Protein AF-A0A2R6QDF1-F1 (afdb_monomer_lite)

Organism: Actinidia chinensis var. chinensis (NCBI:txid1590841)

InterPro domains:
  IPR001890 RNA-binding, CRM domain [PF01985] (1-76)
  IPR001890 RNA-binding, CRM domain [PS51295] (1-87)
  IPR035920 YhbY-like superfamily [G3DSA:3.30.110.60] (1-89)
  IPR035920 YhbY-like superfamily [SSF75471] (1-81)
  IPR044599 CRS2-associated factor, plant [PTHR46247] (1-81)

Structure (mmCIF, N/CA/C/O backbone):
data_AF-A0A2R6QDF1-F1
#
_entry.id   AF-A0A2R6QDF1-F1
#
loop_
_atom_site.group_PDB
_atom_site.id
_atom_site.type_symbol
_atom_site.label_atom_id
_atom_site.label_alt_id
_atom_site.label_comp_id
_atom_site.label_asym_id
_atom_site.label_entity_id
_atom_site.label_seq_id
_atom_site.pdbx_PDB_ins_code
_atom_site.Cartn_x
_atom_site.Cartn_y
_atom_site.Cartn_z
_atom_site.occupancy
_atom_site.B_iso_or_equiv
_atom_site.auth_seq_id
_atom_site.auth_comp_id
_atom_site.auth_asym_id
_atom_site.auth_atom_id
_atom_site.pdbx_PDB_model_num
ATOM 1 N N . MET A 1 1 ? 3.526 7.106 11.150 1.00 91.31 1 MET A N 1
ATOM 2 C CA . MET A 1 1 ? 2.957 6.029 10.302 1.00 91.31 1 MET A CA 1
ATOM 3 C C . MET A 1 1 ? 4.010 5.233 9.540 1.00 91.31 1 MET A C 1
ATOM 5 O O . MET A 1 1 ? 3.915 4.017 9.555 1.00 91.31 1 MET A O 1
ATOM 9 N N . ARG A 1 2 ? 5.050 5.863 8.970 1.00 92.69 2 ARG A N 1
ATOM 10 C CA . ARG A 1 2 ? 6.154 5.169 8.272 1.00 92.69 2 ARG A CA 1
ATOM 11 C C . ARG A 1 2 ? 6.749 3.972 9.039 1.00 92.69 2 ARG A C 1
ATOM 13 O O . ARG A 1 2 ? 6.672 2.860 8.539 1.00 92.69 2 ARG A O 1
ATOM 20 N N . ASN A 1 3 ? 7.269 4.177 10.256 1.00 94.81 3 ASN A N 1
ATOM 21 C CA . ASN A 1 3 ? 7.884 3.092 11.046 1.00 94.81 3 ASN A CA 1
ATOM 22 C C . ASN A 1 3 ? 6.875 2.013 11.462 1.00 94.81 3 ASN A C 1
ATOM 24 O O . ASN A 1 3 ? 7.196 0.833 11.428 1.00 94.81 3 ASN A O 1
ATOM 28 N N . ARG A 1 4 ? 5.636 2.407 11.791 1.00 95.12 4 ARG A N 1
ATOM 29 C CA . ARG A 1 4 ? 4.551 1.456 12.087 1.00 95.12 4 ARG A CA 1
ATOM 30 C C . ARG A 1 4 ? 4.268 0.536 10.900 1.00 95.12 4 ARG A C 1
ATOM 32 O O . ARG A 1 4 ? 4.158 -0.662 11.097 1.00 95.12 4 ARG A O 1
ATOM 39 N N . GLY A 1 5 ? 4.189 1.089 9.690 1.00 95.06 5 GLY A N 1
ATOM 40 C CA . GLY A 1 5 ? 3.992 0.292 8.479 1.00 95.06 5 GLY A CA 1
ATOM 41 C C . GLY A 1 5 ? 5.206 -0.567 8.126 1.00 95.06 5 GLY A C 1
ATOM 42 O O . GLY A 1 5 ? 5.045 -1.713 7.734 1.00 95.06 5 GLY A O 1
ATOM 43 N N . LEU A 1 6 ? 6.429 -0.055 8.290 1.00 93.94 6 LEU A N 1
ATOM 44 C CA . LEU A 1 6 ? 7.644 -0.846 8.046 1.00 93.94 6 LEU A CA 1
ATOM 45 C C . LEU A 1 6 ? 7.729 -2.087 8.943 1.00 93.94 6 LEU A C 1
ATOM 47 O O . LEU A 1 6 ? 8.143 -3.144 8.476 1.00 93.94 6 LEU A O 1
ATOM 51 N N . ASN A 1 7 ? 7.297 -1.959 10.198 1.00 94.00 7 ASN A N 1
ATOM 52 C CA . ASN A 1 7 ? 7.322 -3.039 11.181 1.00 94.00 7 ASN A CA 1
ATOM 53 C C . ASN A 1 7 ? 6.046 -3.901 11.181 1.00 94.00 7 ASN A C 1
ATOM 55 O O . ASN A 1 7 ? 5.979 -4.873 11.928 1.00 94.00 7 ASN A O 1
ATOM 59 N N . SER A 1 8 ? 5.028 -3.573 10.375 1.00 94.00 8 SER A N 1
ATOM 60 C CA . SER A 1 8 ? 3.820 -4.398 10.273 1.00 94.00 8 SER A CA 1
ATOM 61 C C . SER A 1 8 ? 4.061 -5.609 9.368 1.00 94.00 8 SER A C 1
ATOM 63 O O . SER A 1 8 ? 4.899 -5.546 8.461 1.00 94.00 8 SER A O 1
ATOM 65 N N . PRO A 1 9 ? 3.306 -6.709 9.517 1.00 95.50 9 PRO A N 1
ATOM 66 C CA . PRO A 1 9 ? 3.244 -7.746 8.493 1.00 95.50 9 PRO A CA 1
ATOM 67 C C . PRO A 1 9 ? 2.858 -7.155 7.130 1.00 95.50 9 PRO A C 1
ATOM 69 O O . PRO A 1 9 ? 2.163 -6.136 7.052 1.00 95.50 9 PRO A O 1
ATOM 72 N N . ALA A 1 10 ? 3.337 -7.770 6.049 1.00 95.00 10 ALA A N 1
ATOM 73 C CA . ALA A 1 10 ? 2.885 -7.401 4.715 1.00 95.00 10 ALA A CA 1
ATOM 74 C C . ALA A 1 10 ? 1.446 -7.897 4.528 1.00 95.00 10 ALA A C 1
ATOM 76 O O . ALA A 1 10 ? 1.169 -9.073 4.752 1.00 95.00 10 ALA A O 1
ATOM 77 N N . LEU A 1 11 ? 0.552 -7.011 4.086 1.00 94.88 11 LEU A N 1
ATOM 78 C CA . LEU A 1 11 ? -0.833 -7.343 3.751 1.00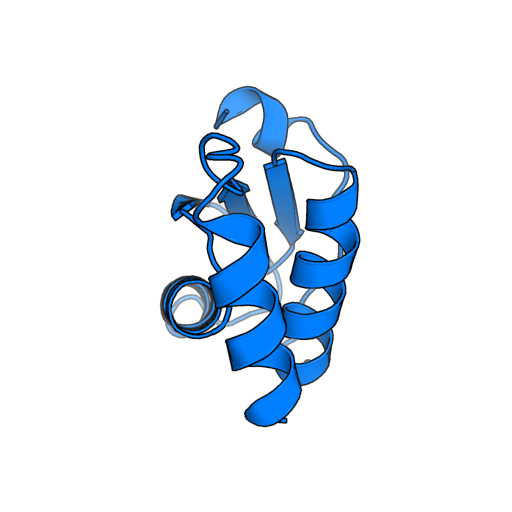 94.88 11 LEU A CA 1
ATOM 79 C C . LEU A 1 11 ? -0.884 -8.374 2.618 1.00 94.88 11 LEU A C 1
ATOM 81 O O . LEU A 1 11 ? -1.664 -9.321 2.648 1.00 94.88 11 LEU A O 1
ATOM 85 N N . MET A 1 12 ? -0.053 -8.168 1.596 1.00 91.88 12 MET A N 1
ATOM 86 C CA . MET A 1 12 ? 0.102 -9.103 0.491 1.00 91.88 12 MET A CA 1
ATOM 87 C C . MET A 1 12 ? 1.429 -8.895 -0.233 1.00 91.88 12 MET A C 1
ATOM 89 O O . MET A 1 12 ? 2.064 -7.841 -0.121 1.00 91.88 12 MET A O 1
ATOM 93 N N . LYS A 1 13 ? 1.796 -9.903 -1.027 1.00 90.31 13 LYS A N 1
ATOM 94 C CA . LYS A 1 13 ? 2.917 -9.854 -1.957 1.00 90.31 13 LYS A CA 1
ATOM 95 C C . LYS A 1 13 ? 2.411 -9.652 -3.382 1.00 90.31 13 LYS A C 1
ATOM 97 O O . LYS A 1 13 ? 1.629 -10.460 -3.879 1.00 90.31 13 LYS A O 1
ATOM 102 N N . LEU A 1 14 ? 2.872 -8.600 -4.044 1.00 87.62 14 LEU A N 1
ATOM 103 C CA . LEU A 1 14 ? 2.653 -8.364 -5.464 1.00 87.62 14 LEU A CA 1
ATOM 104 C C . LEU A 1 14 ? 3.732 -9.091 -6.274 1.00 87.62 14 LEU A C 1
ATOM 106 O O . LEU A 1 14 ? 4.928 -9.025 -5.975 1.00 87.62 14 LEU A O 1
ATOM 110 N N . THR A 1 15 ? 3.297 -9.817 -7.298 1.00 81.88 15 THR A N 1
ATOM 111 C CA . THR A 1 15 ? 4.164 -10.546 -8.231 1.00 81.88 15 THR A CA 1
ATOM 112 C C . THR A 1 15 ? 4.175 -9.851 -9.592 1.00 81.88 15 THR A C 1
ATOM 114 O O . THR A 1 15 ? 3.343 -8.990 -9.861 1.00 81.88 15 THR A O 1
ATOM 117 N N . ARG A 1 16 ? 5.124 -10.218 -10.464 1.00 71.81 16 ARG A N 1
ATOM 118 C CA . ARG A 1 16 ? 5.365 -9.577 -11.772 1.00 71.81 16 ARG A CA 1
ATOM 119 C C . ARG A 1 16 ? 4.123 -9.503 -12.683 1.00 71.81 16 ARG A C 1
ATOM 121 O O . ARG A 1 16 ? 4.003 -8.550 -13.439 1.00 71.81 16 ARG A O 1
ATOM 128 N N . ASN A 1 17 ? 3.200 -10.461 -12.549 1.00 66.88 17 ASN A N 1
ATOM 129 C CA . ASN A 1 17 ? 1.920 -10.530 -13.276 1.00 66.88 17 ASN A CA 1
ATOM 130 C C . ASN A 1 17 ? 0.710 -10.411 -12.326 1.00 66.88 17 ASN A C 1
ATOM 132 O O . ASN A 1 17 ? -0.404 -10.796 -12.672 1.00 66.88 17 ASN A O 1
ATOM 136 N N . GLY A 1 18 ? 0.946 -9.981 -11.084 1.00 60.00 18 GLY A N 1
ATOM 137 C CA . GLY A 1 18 ? -0.056 -9.956 -10.030 1.00 60.00 18 GLY A CA 1
ATOM 138 C C . GLY A 1 18 ? -1.206 -9.014 -10.369 1.00 60.00 18 GLY A C 1
ATOM 139 O O . GLY A 1 18 ? -1.003 -7.892 -10.827 1.00 60.00 18 GLY A O 1
ATOM 140 N N . VAL A 1 19 ? -2.425 -9.483 -10.120 1.00 61.31 19 VAL A N 1
ATOM 141 C CA . VAL A 1 19 ? -3.660 -8.771 -10.439 1.00 61.31 19 VAL A CA 1
ATOM 142 C C . VAL A 1 19 ? -3.790 -7.536 -9.539 1.00 61.31 19 VAL A C 1
ATOM 144 O O . VAL A 1 19 ? -4.167 -7.646 -8.373 1.00 61.31 19 VAL A O 1
ATOM 147 N N . TYR A 1 20 ? -3.509 -6.351 -10.089 1.00 65.56 20 TYR A N 1
ATOM 148 C CA . TYR A 1 20 ? -3.721 -5.056 -9.423 1.00 65.56 20 TYR A CA 1
ATOM 149 C C . TYR A 1 20 ? -5.130 -4.894 -8.853 1.00 65.56 20 TYR A C 1
ATOM 151 O O . TYR A 1 20 ? -5.295 -4.273 -7.807 1.00 65.56 20 TYR A O 1
ATOM 159 N N . VAL A 1 21 ? -6.130 -5.492 -9.508 1.00 64.81 21 VAL A N 1
ATOM 160 C CA . VAL A 1 21 ? -7.528 -5.476 -9.055 1.00 64.81 21 VAL A CA 1
ATOM 161 C C . VAL A 1 21 ? -7.656 -6.071 -7.646 1.00 64.81 21 VAL A C 1
ATOM 163 O O . VAL A 1 21 ? -8.270 -5.459 -6.780 1.00 64.81 21 VAL A O 1
ATOM 166 N N . ASN A 1 22 ? -6.957 -7.175 -7.361 1.00 78.25 22 ASN A N 1
ATOM 167 C CA . ASN A 1 22 ? -6.953 -7.794 -6.031 1.00 78.25 22 ASN A CA 1
ATOM 168 C C . ASN A 1 22 ? -6.196 -6.934 -4.997 1.00 78.25 22 ASN A C 1
ATOM 170 O O . ASN A 1 22 ? -6.472 -7.005 -3.805 1.00 78.25 22 ASN A O 1
ATOM 174 N N . ALA A 1 23 ? -5.243 -6.099 -5.428 1.00 85.75 23 ALA A N 1
ATOM 175 C CA . ALA A 1 23 ? -4.537 -5.191 -4.523 1.00 85.75 23 ALA A CA 1
ATOM 176 C C . ALA A 1 23 ? -5.433 -4.039 -4.046 1.00 85.75 23 ALA A C 1
ATOM 178 O O . ALA A 1 23 ? -5.400 -3.695 -2.868 1.00 85.75 23 ALA A O 1
ATOM 179 N N . VAL A 1 24 ? -6.244 -3.467 -4.941 1.00 88.94 24 VAL A N 1
ATOM 180 C CA . VAL A 1 24 ? -7.183 -2.382 -4.611 1.00 88.94 24 VAL A CA 1
ATOM 181 C C . VAL A 1 24 ? -8.197 -2.858 -3.575 1.00 88.94 24 VAL A C 1
ATOM 183 O O . VAL A 1 24 ? -8.314 -2.251 -2.512 1.00 88.94 24 VAL A O 1
ATOM 186 N N . GLU A 1 25 ? -8.867 -3.979 -3.853 1.00 88.81 25 GLU A N 1
ATOM 187 C CA . GLU A 1 25 ? -9.873 -4.554 -2.959 1.00 88.81 25 GLU A CA 1
ATOM 188 C C . GLU A 1 25 ? -9.276 -4.914 -1.594 1.00 88.81 25 GLU A C 1
ATOM 190 O O . GLU A 1 25 ? -9.801 -4.508 -0.558 1.00 88.81 25 GLU A O 1
ATOM 195 N N . ARG A 1 26 ? -8.125 -5.600 -1.564 1.00 92.00 26 ARG A N 1
ATOM 196 C CA . ARG A 1 26 ? -7.478 -5.985 -0.300 1.00 92.00 26 ARG A CA 1
ATOM 197 C C . ARG A 1 26 ? -7.066 -4.792 0.543 1.00 92.00 26 ARG A C 1
ATOM 199 O O . ARG A 1 26 ? -7.222 -4.838 1.759 1.00 92.00 26 ARG A O 1
ATOM 206 N N . VAL A 1 27 ? -6.527 -3.741 -0.072 1.00 93.12 27 VAL A N 1
ATOM 207 C CA . VAL A 1 27 ? -6.147 -2.530 0.666 1.00 93.12 27 VAL A CA 1
ATOM 208 C C . VAL A 1 27 ? -7.390 -1.811 1.188 1.00 93.12 27 VAL A C 1
ATOM 210 O O . VAL A 1 27 ? -7.390 -1.371 2.335 1.00 93.12 27 VAL A O 1
ATOM 213 N N . MET A 1 28 ? -8.457 -1.736 0.391 1.00 91.19 28 MET A N 1
ATOM 214 C CA . MET A 1 28 ? -9.738 -1.177 0.822 1.00 91.19 28 MET A CA 1
ATOM 215 C C . MET A 1 28 ? -10.319 -1.932 2.024 1.00 91.19 28 MET A C 1
ATOM 217 O O . MET A 1 28 ? -10.656 -1.304 3.027 1.00 91.19 28 MET A O 1
ATOM 221 N N . VAL A 1 29 ? -10.390 -3.265 1.954 1.00 91.75 29 VAL A N 1
ATOM 222 C CA . VAL A 1 29 ? -10.872 -4.111 3.058 1.00 91.75 29 VAL A CA 1
ATOM 223 C C . VAL A 1 29 ? -9.988 -3.940 4.291 1.00 91.75 29 VAL A C 1
ATOM 225 O O . VAL A 1 29 ? -10.499 -3.710 5.383 1.00 91.75 29 VAL A O 1
ATOM 228 N N . ALA A 1 30 ? -8.663 -3.969 4.126 1.00 94.81 30 ALA A N 1
ATOM 229 C CA . ALA A 1 30 ? -7.738 -3.768 5.236 1.00 94.81 30 ALA A CA 1
ATOM 230 C C . ALA A 1 30 ? -7.940 -2.405 5.909 1.00 94.81 30 ALA A C 1
ATOM 232 O O . ALA A 1 30 ? -7.922 -2.321 7.131 1.00 94.81 30 ALA A O 1
ATOM 233 N N . PHE A 1 31 ? -8.203 -1.343 5.145 1.00 93.19 31 PHE A N 1
ATOM 234 C CA . PHE A 1 31 ? -8.446 -0.012 5.698 1.00 93.19 31 PHE A CA 1
ATOM 235 C C . PHE A 1 31 ? -9.751 0.140 6.485 1.00 93.19 31 PHE A C 1
ATOM 237 O O . PHE A 1 31 ? -9.945 1.180 7.119 1.00 93.19 31 PHE A O 1
ATOM 244 N N . GLN A 1 32 ? -10.618 -0.872 6.538 1.00 89.75 3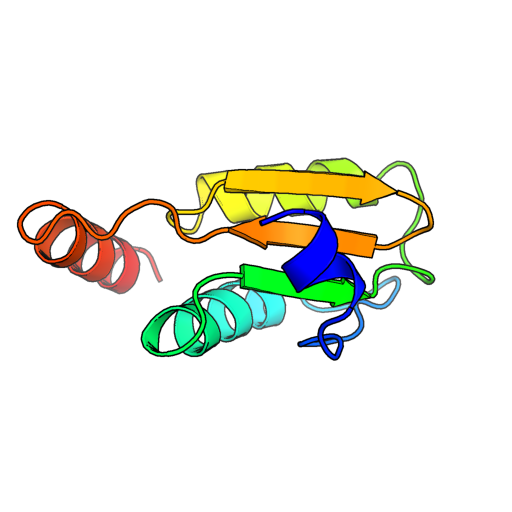2 GLN A N 1
ATOM 245 C CA . GLN A 1 32 ? -11.757 -0.866 7.460 1.00 89.75 32 GLN A CA 1
ATOM 246 C C . GLN A 1 32 ? -11.292 -0.960 8.923 1.00 89.75 32 GLN A C 1
ATOM 248 O O . GLN A 1 32 ? -11.845 -0.277 9.789 1.00 89.75 32 GLN A O 1
ATOM 253 N N . THR A 1 33 ? -10.229 -1.723 9.192 1.00 91.44 33 THR A N 1
ATOM 254 C CA . THR A 1 33 ? -9.697 -1.960 10.547 1.00 91.44 33 THR A CA 1
ATOM 255 C C . THR A 1 33 ? -8.299 -1.379 10.741 1.00 91.44 33 THR A C 1
ATOM 257 O O . THR A 1 33 ? -7.998 -0.813 11.791 1.00 91.44 33 THR A O 1
ATOM 260 N N . GLU A 1 34 ? -7.460 -1.442 9.714 1.00 94.56 34 GLU A N 1
ATOM 261 C CA . GLU A 1 34 ? -6.083 -0.973 9.745 1.00 94.56 34 GLU A CA 1
ATOM 262 C C . GLU A 1 34 ? -5.972 0.498 9.349 1.00 94.56 34 GLU A C 1
ATOM 264 O O . GLU A 1 34 ? -6.648 1.003 8.454 1.00 94.56 34 GLU A O 1
ATOM 269 N N . VAL A 1 35 ? -5.053 1.213 9.996 1.00 93.44 35 VAL A N 1
ATOM 270 C CA . VAL A 1 35 ? -4.732 2.601 9.620 1.00 93.44 35 VAL A CA 1
ATOM 271 C C . VAL A 1 35 ? -3.575 2.675 8.629 1.00 93.44 35 VAL A C 1
ATOM 273 O O . VAL A 1 35 ? -3.472 3.637 7.871 1.00 93.44 35 VAL A O 1
ATOM 276 N N . VAL A 1 36 ? -2.689 1.680 8.632 1.00 96.12 36 VAL A N 1
ATOM 277 C CA . VAL A 1 36 ? -1.491 1.612 7.793 1.00 96.12 36 VAL A CA 1
ATOM 278 C C . VAL A 1 36 ? -1.354 0.198 7.252 1.00 96.12 36 VAL A C 1
ATOM 280 O O . VAL A 1 36 ? -1.539 -0.759 7.994 1.00 96.12 36 VAL A O 1
ATOM 283 N N . VAL A 1 37 ? -1.011 0.067 5.977 1.00 96.50 37 VAL A N 1
ATOM 284 C CA . VAL A 1 37 ? -0.767 -1.231 5.344 1.00 96.50 37 VAL A CA 1
ATOM 285 C C . VAL A 1 37 ? 0.586 -1.234 4.652 1.00 96.50 37 VAL A C 1
ATOM 287 O O . VAL A 1 37 ? 1.057 -0.205 4.155 1.00 96.50 37 VAL A O 1
ATOM 290 N N . ARG A 1 38 ? 1.203 -2.415 4.607 1.00 96.81 38 ARG A N 1
ATOM 291 C CA . ARG A 1 38 ? 2.444 -2.675 3.879 1.00 96.81 38 ARG A CA 1
ATOM 292 C C . ARG A 1 38 ? 2.185 -3.640 2.733 1.00 96.81 38 ARG A C 1
ATOM 294 O O . ARG A 1 38 ? 1.628 -4.710 2.953 1.00 96.81 38 ARG A O 1
ATOM 301 N N . LEU A 1 39 ? 2.632 -3.291 1.532 1.00 94.06 39 LEU A N 1
ATOM 302 C CA . LEU A 1 39 ? 2.644 -4.182 0.373 1.00 94.06 39 LEU A CA 1
ATOM 303 C C . LEU A 1 39 ? 4.080 -4.601 0.067 1.00 94.06 39 LEU A C 1
ATOM 305 O O . LEU A 1 39 ? 4.948 -3.747 -0.129 1.00 94.06 39 LEU A O 1
ATOM 309 N N . ASP A 1 40 ? 4.310 -5.910 -0.016 1.00 92.75 40 ASP A N 1
ATOM 310 C CA . ASP A 1 40 ? 5.576 -6.470 -0.479 1.00 92.75 40 ASP A CA 1
ATOM 311 C C . ASP A 1 40 ? 5.561 -6.555 -2.007 1.00 92.75 40 ASP A C 1
ATOM 313 O O . ASP A 1 40 ? 4.827 -7.327 -2.608 1.00 92.75 40 ASP A O 1
ATOM 317 N N . CYS A 1 41 ? 6.388 -5.753 -2.647 1.00 90.62 41 CYS A N 1
ATOM 318 C CA . CYS A 1 41 ? 6.552 -5.644 -4.088 1.00 90.62 41 CYS A CA 1
ATOM 319 C C . CYS A 1 41 ? 7.973 -6.028 -4.523 1.00 90.62 41 CYS A C 1
ATOM 321 O O . CYS A 1 41 ? 8.400 -5.630 -5.603 1.00 90.62 41 CYS A O 1
ATOM 323 N N . ALA A 1 42 ? 8.722 -6.800 -3.726 1.00 89.56 42 ALA A N 1
ATOM 324 C CA . ALA A 1 42 ? 10.110 -7.164 -4.037 1.00 89.56 42 ALA A CA 1
ATOM 325 C C . ALA A 1 42 ? 10.281 -7.926 -5.369 1.00 89.56 42 ALA A C 1
ATOM 327 O O . ALA A 1 42 ? 11.387 -8.037 -5.886 1.00 89.56 42 ALA A O 1
ATOM 328 N N . ARG A 1 43 ? 9.191 -8.468 -5.929 1.00 87.75 43 ARG A N 1
ATOM 329 C CA . ARG A 1 43 ? 9.168 -9.167 -7.227 1.00 87.75 43 ARG A CA 1
ATOM 330 C C . ARG A 1 43 ? 8.549 -8.345 -8.362 1.00 87.75 43 ARG A C 1
ATOM 332 O O . ARG A 1 43 ? 8.342 -8.875 -9.452 1.00 87.75 43 ARG A O 1
ATOM 339 N N . VAL A 1 44 ? 8.230 -7.080 -8.109 1.00 85.62 44 VAL A N 1
ATOM 340 C CA . VAL A 1 44 ? 7.740 -6.127 -9.108 1.00 85.62 44 VAL A CA 1
ATOM 341 C C . VAL A 1 44 ? 8.930 -5.351 -9.664 1.00 85.62 44 VAL A C 1
ATOM 343 O O . VAL A 1 4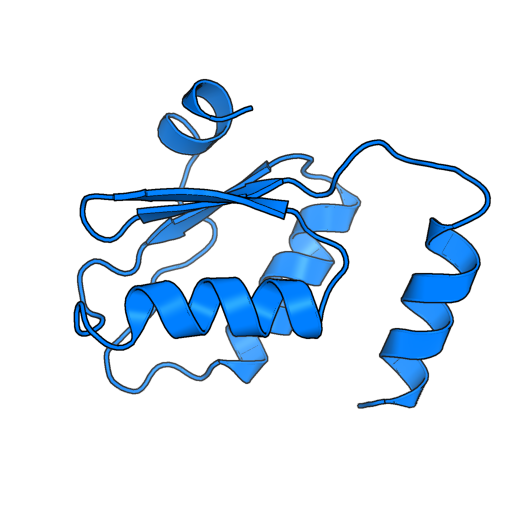4 ? 9.865 -5.028 -8.933 1.00 85.62 44 VAL A O 1
ATOM 346 N N . PHE A 1 45 ? 8.904 -5.029 -10.956 1.00 81.44 45 PHE A N 1
ATOM 347 C CA . PHE A 1 45 ? 9.916 -4.157 -11.541 1.00 81.44 45 PHE A CA 1
ATOM 348 C C . PHE A 1 45 ? 9.925 -2.777 -10.877 1.00 81.44 45 PHE A C 1
ATOM 350 O O . PHE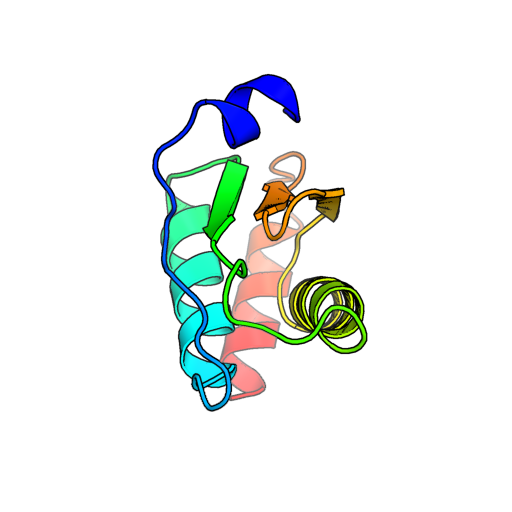 A 1 45 ? 8.879 -2.170 -10.634 1.00 81.44 45 PHE A O 1
ATOM 357 N N . THR A 1 46 ? 11.121 -2.235 -10.655 1.00 76.25 46 THR A N 1
ATOM 358 C CA . THR A 1 46 ? 11.321 -0.916 -10.037 1.00 76.25 46 THR A CA 1
ATOM 359 C C . THR A 1 46 ? 10.561 0.202 -10.763 1.00 76.25 46 THR A C 1
ATOM 361 O O . THR A 1 46 ? 10.057 1.121 -10.117 1.00 76.25 46 THR A O 1
ATOM 364 N N . SER A 1 47 ? 10.436 0.110 -12.093 1.00 78.94 47 SER A N 1
ATOM 365 C CA . SER A 1 47 ? 9.702 1.066 -12.935 1.00 78.94 47 SER A CA 1
ATOM 366 C C . SER A 1 47 ? 8.196 1.089 -12.672 1.00 78.94 47 SER A C 1
ATOM 368 O O . SER A 1 47 ? 7.563 2.129 -12.853 1.00 78.94 47 SER A O 1
ATOM 370 N N . ASP A 1 48 ? 7.618 -0.029 -12.236 1.00 80.62 48 ASP A N 1
ATOM 371 C CA . ASP A 1 48 ? 6.175 -0.155 -12.024 1.00 80.62 48 ASP A CA 1
ATOM 372 C C . ASP A 1 48 ? 5.800 0.056 -10.564 1.00 80.62 48 ASP A C 1
ATOM 374 O O . ASP A 1 48 ? 4.763 0.640 -10.273 1.00 80.62 48 ASP A O 1
ATOM 378 N N . PHE A 1 49 ? 6.690 -0.291 -9.639 1.00 82.12 49 PHE A N 1
ATOM 379 C CA . PHE A 1 49 ? 6.496 -0.148 -8.199 1.00 82.12 49 PHE A CA 1
ATOM 380 C C . PHE A 1 49 ? 5.942 1.220 -7.751 1.00 82.12 49 PHE A C 1
ATOM 382 O O . PHE A 1 49 ? 5.002 1.282 -6.959 1.00 82.12 49 PHE A O 1
ATOM 389 N N . LYS A 1 50 ? 6.467 2.331 -8.288 1.00 84.69 50 LYS A N 1
ATOM 390 C CA . LYS A 1 50 ? 5.935 3.675 -7.987 1.00 84.69 50 LYS A CA 1
ATOM 391 C C . LYS A 1 50 ? 4.561 3.913 -8.619 1.00 84.69 50 LYS A C 1
ATOM 393 O O . LYS A 1 50 ? 3.688 4.493 -7.976 1.00 84.69 50 LYS A O 1
ATOM 398 N N . LYS A 1 51 ? 4.353 3.441 -9.854 1.00 87.88 51 LYS A N 1
ATOM 399 C CA . LYS A 1 51 ? 3.073 3.562 -10.571 1.00 87.88 51 LYS A CA 1
ATOM 400 C C . LYS A 1 51 ? 1.952 2.842 -9.827 1.00 87.88 51 LYS A C 1
ATOM 402 O O . LYS A 1 51 ? 0.839 3.347 -9.793 1.00 87.88 51 LYS A O 1
ATOM 407 N N . ILE A 1 52 ? 2.255 1.717 -9.177 1.00 87.38 52 ILE A N 1
ATOM 408 C CA . ILE A 1 52 ? 1.297 0.975 -8.346 1.00 87.38 52 ILE A CA 1
ATOM 409 C C . ILE A 1 52 ? 0.770 1.845 -7.213 1.00 87.38 52 ILE A C 1
ATOM 411 O O . ILE A 1 52 ? -0.439 1.973 -7.055 1.00 87.38 52 ILE A O 1
ATOM 415 N N . GLY A 1 53 ? 1.655 2.461 -6.426 1.00 89.38 53 GLY A N 1
ATOM 416 C CA . GLY A 1 53 ? 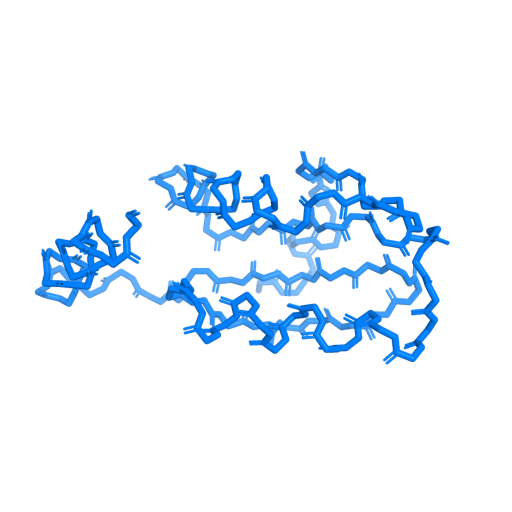1.197 3.285 -5.307 1.00 89.38 53 GLY A CA 1
ATOM 417 C C . GLY A 1 53 ? 0.452 4.541 -5.756 1.00 89.38 53 GLY A C 1
ATOM 418 O O . GLY A 1 53 ? -0.488 4.948 -5.080 1.00 89.38 53 GLY A O 1
ATOM 419 N N . VAL A 1 54 ? 0.812 5.113 -6.913 1.00 88.62 54 VAL A N 1
ATOM 420 C CA . VAL A 1 54 ? 0.028 6.185 -7.552 1.00 88.62 54 VAL A CA 1
ATOM 421 C C . VAL A 1 54 ? -1.366 5.679 -7.925 1.00 88.62 54 VAL A C 1
ATOM 423 O O . VAL A 1 54 ? -2.354 6.268 -7.504 1.00 88.62 54 VAL A O 1
ATOM 426 N N . LYS A 1 55 ? -1.461 4.542 -8.621 1.00 88.12 55 LYS A N 1
ATOM 427 C CA . LYS A 1 55 ? -2.741 3.956 -9.033 1.00 88.12 55 LYS A CA 1
ATOM 428 C C . LYS A 1 55 ? -3.633 3.614 -7.841 1.00 88.12 55 LYS A C 1
ATOM 430 O O . LYS A 1 55 ? -4.834 3.837 -7.915 1.00 88.12 55 LYS A O 1
ATOM 435 N N . LEU A 1 56 ? -3.060 3.101 -6.750 1.00 90.62 56 LEU A N 1
ATOM 436 C CA . LEU A 1 56 ? -3.795 2.842 -5.512 1.00 90.62 56 LEU A CA 1
ATOM 437 C C . LEU A 1 56 ? -4.358 4.142 -4.936 1.00 90.62 56 LEU A C 1
ATOM 439 O O . LEU A 1 56 ? -5.556 4.212 -4.721 1.00 90.62 56 LEU A O 1
ATOM 443 N N . ARG A 1 57 ? -3.549 5.194 -4.782 1.00 90.19 57 ARG A N 1
ATOM 444 C CA . ARG A 1 57 ? -4.036 6.511 -4.335 1.00 90.19 57 ARG A CA 1
ATOM 445 C C . ARG A 1 57 ? -5.173 7.054 -5.211 1.00 90.19 57 ARG A C 1
ATOM 447 O O . ARG A 1 57 ? -6.098 7.663 -4.691 1.00 90.19 57 ARG A O 1
ATOM 454 N N . ASP A 1 58 ? -5.099 6.850 -6.522 1.00 89.38 58 ASP A N 1
ATOM 455 C CA . ASP A 1 58 ? -6.115 7.355 -7.450 1.00 89.38 58 ASP A CA 1
ATOM 456 C C . ASP A 1 58 ? -7.419 6.528 -7.406 1.00 89.38 58 ASP A C 1
ATOM 458 O O . ASP A 1 58 ? -8.474 7.013 -7.817 1.00 89.38 58 ASP A O 1
ATOM 462 N N . LEU A 1 59 ? -7.356 5.277 -6.933 1.00 87.88 59 LEU A N 1
ATOM 463 C CA . LEU A 1 59 ? -8.501 4.367 -6.849 1.00 87.88 59 LEU A CA 1
ATOM 464 C C . LEU A 1 59 ? -9.123 4.282 -5.455 1.00 87.88 59 LEU A C 1
ATOM 466 O O . LEU A 1 59 ? -10.319 4.051 -5.367 1.00 87.88 59 LEU A O 1
ATOM 470 N N . ILE A 1 60 ? -8.348 4.442 -4.384 1.00 87.44 60 ILE A N 1
ATOM 471 C CA . ILE A 1 60 ? -8.789 4.313 -2.989 1.00 87.44 60 ILE A CA 1
ATOM 472 C C . ILE A 1 60 ? -8.252 5.483 -2.154 1.00 87.44 60 ILE A C 1
ATOM 474 O O . ILE A 1 60 ? -7.143 5.957 -2.412 1.00 87.44 60 ILE A O 1
ATOM 478 N N . PRO A 1 61 ? -8.991 5.937 -1.123 1.00 85.06 61 PRO A N 1
ATOM 479 C CA . PRO A 1 61 ? -8.590 7.081 -0.312 1.00 85.06 61 PRO A CA 1
ATOM 480 C C . PRO A 1 61 ? -7.405 6.685 0.575 1.00 85.06 61 PRO A C 1
ATOM 482 O O . PRO A 1 61 ? -7.555 6.103 1.649 1.00 85.06 61 PRO A O 1
ATOM 485 N N . CYS A 1 62 ? -6.191 6.933 0.094 1.00 92.44 62 CYS A N 1
ATOM 486 C CA . CYS A 1 62 ? -4.980 6.622 0.834 1.00 92.44 62 CYS A CA 1
ATOM 487 C C . CYS A 1 62 ? -3.819 7.536 0.456 1.00 92.44 62 CYS A C 1
ATOM 489 O O . CYS A 1 62 ? -3.779 8.140 -0.611 1.00 92.44 62 CYS A O 1
ATOM 491 N N . VAL A 1 63 ? -2.836 7.609 1.343 1.00 93.75 63 VAL A N 1
ATOM 492 C CA . VAL A 1 63 ? -1.609 8.382 1.188 1.00 93.75 63 VAL A CA 1
ATOM 493 C C . VAL A 1 63 ? -0.426 7.414 1.192 1.00 93.75 63 VAL A C 1
ATOM 495 O O . VAL A 1 63 ? -0.141 6.798 2.226 1.00 93.75 63 VAL A O 1
ATOM 498 N N . PRO A 1 64 ? 0.303 7.267 0.074 1.00 93.69 64 PRO A N 1
ATOM 499 C CA . PRO A 1 64 ? 1.570 6.550 0.070 1.00 93.69 64 PRO A CA 1
ATOM 500 C C . PRO A 1 64 ? 2.630 7.291 0.898 1.00 93.69 64 PRO A C 1
ATOM 502 O O . PRO A 1 64 ? 2.899 8.466 0.666 1.00 93.69 64 PRO A O 1
ATOM 505 N N . ILE A 1 65 ? 3.254 6.607 1.860 1.00 95.06 65 ILE A N 1
ATOM 506 C CA . ILE A 1 65 ? 4.263 7.182 2.774 1.00 95.06 65 ILE A CA 1
ATOM 507 C C . ILE A 1 65 ? 5.685 6.715 2.436 1.00 95.06 65 ILE A C 1
ATOM 509 O O . ILE A 1 65 ? 6.670 7.385 2.764 1.00 95.06 65 ILE A O 1
ATOM 513 N N . LEU A 1 66 ? 5.821 5.533 1.833 1.00 94.12 66 LEU A N 1
ATOM 514 C CA . LEU A 1 66 ? 7.119 4.945 1.519 1.00 94.12 66 LEU A CA 1
ATOM 515 C C . LEU A 1 66 ? 7.065 4.133 0.233 1.00 94.12 66 LEU A C 1
ATOM 517 O O . LEU A 1 66 ? 6.154 3.334 0.046 1.00 94.12 66 LEU A O 1
ATOM 521 N N . PHE A 1 67 ? 8.122 4.290 -0.562 1.00 92.56 67 PHE A N 1
ATOM 522 C CA . PHE A 1 67 ? 8.475 3.457 -1.703 1.00 92.56 67 PHE A CA 1
ATOM 523 C C . PHE A 1 67 ? 9.958 3.100 -1.589 1.00 92.56 67 PHE A C 1
ATOM 525 O O . PHE A 1 67 ? 10.805 3.853 -2.071 1.00 92.56 67 PHE A O 1
ATOM 532 N N . LYS A 1 68 ? 10.301 2.004 -0.907 1.00 90.81 68 LYS A N 1
ATOM 533 C CA . LYS A 1 68 ? 11.710 1.635 -0.692 1.00 90.81 68 LYS A CA 1
ATOM 534 C C . LYS A 1 68 ? 11.893 0.125 -0.582 1.00 90.81 68 LYS A C 1
ATOM 536 O O . LYS A 1 68 ? 11.055 -0.523 0.027 1.00 90.81 68 LYS A O 1
ATOM 541 N N . ASP A 1 69 ? 12.968 -0.408 -1.165 1.00 90.38 69 ASP A N 1
ATOM 542 C CA . ASP A 1 69 ? 13.379 -1.821 -1.065 1.00 90.38 69 ASP A CA 1
ATOM 543 C C . ASP A 1 69 ? 12.248 -2.806 -1.415 1.00 90.38 69 ASP A C 1
ATOM 545 O O . ASP A 1 69 ? 12.017 -3.816 -0.752 1.00 90.38 69 ASP A O 1
ATOM 549 N N . GLY A 1 70 ? 11.469 -2.458 -2.445 1.00 89.00 70 GLY A N 1
ATOM 550 C CA . GLY A 1 70 ? 10.297 -3.229 -2.846 1.00 89.00 70 GLY A CA 1
ATOM 551 C C . GLY A 1 70 ? 9.150 -3.193 -1.834 1.00 89.00 70 GLY A C 1
ATOM 552 O O . GLY A 1 70 ? 8.295 -4.055 -1.895 1.00 89.00 70 GLY A O 1
ATOM 553 N N . GLN A 1 71 ? 9.088 -2.237 -0.907 1.00 92.38 71 GLN A N 1
ATOM 554 C CA . GLN A 1 71 ? 8.002 -2.088 0.068 1.00 92.38 71 GLN A CA 1
ATOM 555 C C . GLN A 1 71 ? 7.209 -0.803 -0.178 1.00 92.38 71 GLN A C 1
ATOM 557 O O . GLN A 1 71 ? 7.774 0.297 -0.143 1.00 92.38 71 GLN A O 1
ATOM 562 N N . ILE A 1 72 ? 5.892 -0.928 -0.362 1.00 94.00 72 ILE A N 1
ATOM 563 C CA . ILE A 1 72 ? 4.978 0.223 -0.359 1.00 94.00 72 ILE A CA 1
ATOM 564 C C . ILE A 1 72 ? 4.317 0.304 1.010 1.00 94.00 72 ILE A C 1
ATOM 566 O O . ILE A 1 72 ? 3.704 -0.666 1.449 1.00 94.00 72 ILE A O 1
ATOM 570 N N . ILE A 1 73 ? 4.402 1.461 1.666 1.00 96.44 73 ILE A N 1
ATOM 571 C CA . ILE A 1 73 ? 3.608 1.749 2.868 1.00 96.44 73 ILE A CA 1
ATOM 572 C C . ILE A 1 73 ? 2.516 2.746 2.511 1.00 96.44 73 ILE A C 1
ATOM 574 O O . ILE A 1 73 ? 2.824 3.848 2.052 1.00 96.44 73 ILE A O 1
ATOM 578 N N . LEU A 1 74 ? 1.262 2.378 2.763 1.00 96.31 74 LEU A N 1
ATOM 579 C CA . LEU A 1 74 ? 0.088 3.219 2.539 1.00 96.31 74 LEU A CA 1
ATOM 580 C C . LEU A 1 74 ? -0.581 3.533 3.875 1.00 96.31 74 LEU A C 1
ATOM 582 O O . LEU A 1 74 ? -0.691 2.667 4.742 1.00 96.31 74 LEU A O 1
ATOM 586 N N . TRP A 1 75 ? -1.052 4.762 4.037 1.00 95.88 75 TRP A N 1
ATOM 587 C CA . TRP A 1 75 ? -1.843 5.194 5.186 1.00 95.88 75 TRP A CA 1
ATOM 588 C C . TRP A 1 75 ? -3.214 5.649 4.731 1.00 95.88 75 TRP A C 1
ATOM 590 O O . TRP A 1 75 ? -3.322 6.387 3.760 1.00 95.88 75 TRP A O 1
ATOM 600 N N . ARG A 1 76 ? -4.252 5.238 5.456 1.00 93.06 76 ARG A N 1
ATOM 601 C CA . ARG A 1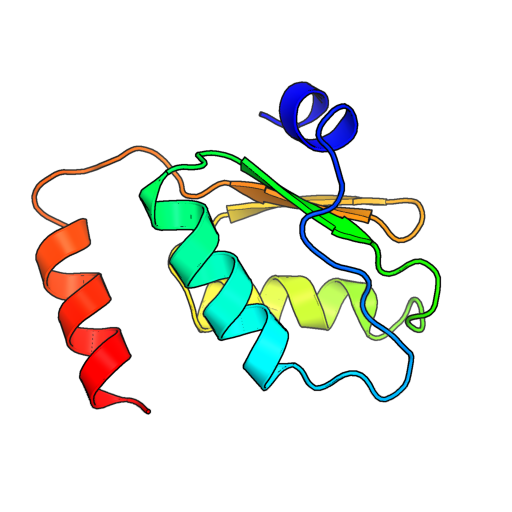 76 ? -5.640 5.596 5.145 1.00 93.06 76 ARG A CA 1
ATOM 602 C C . ARG A 1 76 ? -5.902 7.104 5.215 1.00 93.06 76 ARG A C 1
ATOM 604 O O . ARG A 1 76 ? -6.821 7.599 4.586 1.00 93.06 76 ARG A O 1
ATOM 611 N N . GLY A 1 77 ? -5.102 7.841 5.984 1.00 88.00 77 GLY A N 1
ATOM 612 C CA . GLY A 1 77 ? -5.404 9.227 6.340 1.00 88.00 77 GLY A CA 1
ATOM 613 C C . GLY A 1 77 ? -6.057 9.332 7.720 1.00 88.00 77 GLY A C 1
ATOM 614 O O . GLY A 1 77 ? -6.190 8.344 8.453 1.00 88.00 77 GLY A O 1
ATOM 615 N N . LYS A 1 78 ? -6.420 10.555 8.112 1.00 81.50 78 LYS A N 1
ATOM 616 C CA . LYS A 1 78 ? -7.255 10.784 9.299 1.00 81.50 78 LYS A CA 1
ATOM 617 C C . LYS A 1 78 ? -8.699 10.422 8.951 1.00 81.50 78 LYS A C 1
ATOM 619 O O . LYS A 1 78 ? -9.136 10.675 7.837 1.00 81.50 78 LYS A O 1
ATOM 624 N N . LYS A 1 79 ? -9.418 9.819 9.899 1.00 69.94 79 LYS A N 1
ATOM 625 C CA . LYS A 1 79 ? -10.829 9.469 9.720 1.00 69.94 79 LYS A CA 1
ATOM 626 C C . LYS A 1 79 ? -11.650 10.754 9.856 1.00 69.94 79 LYS A C 1
ATOM 628 O O . LYS A 1 79 ? -11.835 11.223 10.975 1.00 69.94 79 LYS A O 1
ATOM 633 N N . ASN A 1 80 ? -12.061 11.348 8.741 1.00 63.84 80 ASN A N 1
ATOM 634 C CA . ASN A 1 80 ? -13.051 12.420 8.750 1.00 63.84 80 ASN A CA 1
ATOM 635 C C . ASN A 1 80 ? -14.417 11.751 8.578 1.00 63.84 80 ASN A C 1
ATOM 637 O O . ASN A 1 80 ? -14.666 11.121 7.553 1.00 63.84 80 ASN A O 1
ATOM 641 N N . LEU A 1 81 ? -15.263 11.834 9.607 1.00 57.53 81 LEU A N 1
ATOM 642 C CA . LEU A 1 81 ? -16.535 11.103 9.683 1.00 57.53 81 LEU A CA 1
ATOM 643 C C . LEU A 1 81 ? -17.477 11.416 8.504 1.00 57.53 81 LEU A C 1
ATOM 645 O O . LEU A 1 81 ? -18.212 10.531 8.069 1.00 57.53 81 LEU A O 1
ATOM 649 N N . ASP A 1 82 ? -17.397 12.626 7.949 1.00 59.16 82 ASP A N 1
ATOM 650 C CA . ASP A 1 82 ? -18.261 13.082 6.855 1.00 59.16 82 ASP A CA 1
ATOM 651 C C . ASP A 1 82 ? -17.779 12.629 5.461 1.00 59.16 82 ASP A C 1
ATOM 653 O O . ASP A 1 82 ? -18.591 12.376 4.572 1.00 59.16 82 ASP A O 1
ATOM 657 N N . ASP A 1 83 ? -16.466 12.455 5.276 1.00 58.47 83 ASP A N 1
ATOM 658 C CA . ASP A 1 83 ? -15.826 12.182 3.975 1.00 58.47 83 ASP A CA 1
ATOM 659 C C . ASP A 1 83 ? -15.838 10.681 3.620 1.00 58.47 83 ASP A C 1
ATOM 661 O O . ASP A 1 83 ? -16.080 10.285 2.478 1.00 58.47 83 ASP A O 1
ATOM 665 N N . ASP A 1 84 ? -15.692 9.816 4.634 1.00 60.41 84 ASP A N 1
ATOM 666 C CA . ASP A 1 84 ? -15.719 8.357 4.464 1.00 60.41 84 ASP A CA 1
ATOM 667 C C . ASP A 1 84 ? -17.032 7.897 3.794 1.00 60.41 84 ASP A C 1
ATOM 669 O O . ASP A 1 84 ? -17.029 7.116 2.842 1.00 60.41 84 ASP A O 1
ATOM 673 N N . SER A 1 85 ? -18.181 8.400 4.253 1.00 58.66 85 SER A N 1
ATOM 674 C CA . SER A 1 85 ? -19.492 7.914 3.801 1.00 58.66 85 SER A CA 1
ATOM 675 C C . SER A 1 85 ? -19.820 8.247 2.337 1.00 58.66 85 SER A C 1
ATOM 677 O O . SER A 1 85 ? -20.521 7.475 1.679 1.00 58.66 85 SER A O 1
ATOM 679 N N . VAL A 1 86 ? -19.297 9.357 1.809 1.00 59.66 86 VAL A N 1
ATOM 680 C CA . VAL A 1 86 ? -19.477 9.773 0.410 1.00 59.66 86 VAL A CA 1
ATOM 681 C C . VAL A 1 86 ? -18.470 9.060 -0.491 1.00 59.66 86 VAL A C 1
ATOM 683 O O . VAL A 1 86 ? -18.829 8.564 -1.561 1.00 59.66 86 VAL A O 1
ATOM 686 N N . HIS A 1 87 ? -17.218 8.939 -0.045 1.00 62.25 87 HIS A N 1
ATOM 687 C CA . HIS A 1 87 ? -16.151 8.345 -0.845 1.00 62.25 87 HIS A CA 1
ATOM 688 C C . HIS A 1 87 ? -16.330 6.835 -1.053 1.00 62.25 87 HIS A C 1
ATOM 690 O O . HIS A 1 87 ? -16.216 6.357 -2.183 1.00 62.25 87 HIS A O 1
ATOM 696 N N . TRP A 1 88 ? -16.682 6.080 -0.002 1.00 61.22 88 TRP A N 1
ATOM 697 C CA . TRP A 1 88 ? -16.915 4.630 -0.113 1.00 61.22 88 TRP A CA 1
ATOM 698 C C . TRP A 1 88 ? -18.127 4.299 -0.999 1.00 61.22 88 TRP A C 1
ATOM 700 O O . TRP A 1 88 ? -18.066 3.353 -1.784 1.00 61.22 88 TRP A O 1
ATOM 710 N N . LYS A 1 89 ? -19.189 5.120 -0.955 1.00 58.38 89 LYS A N 1
ATOM 711 C CA . LYS A 1 89 ? -20.351 4.986 -1.854 1.00 58.38 89 LYS A CA 1
ATOM 712 C C . LYS A 1 89 ? -19.976 5.228 -3.316 1.00 58.38 89 LYS A C 1
ATOM 714 O O . LYS A 1 89 ? -20.368 4.451 -4.180 1.00 58.38 89 LYS A O 1
ATOM 719 N N . ASN A 1 90 ? -19.180 6.260 -3.593 1.00 57.62 90 ASN A N 1
ATOM 720 C CA . ASN A 1 90 ? -18.737 6.573 -4.954 1.00 57.62 90 ASN A CA 1
ATOM 721 C C . ASN A 1 90 ? -17.786 5.513 -5.530 1.00 57.62 90 ASN A C 1
ATOM 723 O O . ASN A 1 90 ? -17.789 5.287 -6.738 1.00 57.62 90 ASN A O 1
ATOM 727 N N . LEU A 1 91 ? -16.986 4.846 -4.692 1.00 57.59 91 LEU A N 1
ATOM 728 C CA . LEU A 1 91 ? -16.148 3.727 -5.129 1.00 57.59 91 LEU A CA 1
ATOM 729 C C . LEU A 1 91 ? -16.975 2.502 -5.531 1.00 57.59 91 LEU A C 1
ATOM 731 O O . LEU A 1 91 ? -16.686 1.894 -6.555 1.00 57.59 91 LEU A O 1
ATOM 735 N N . GLN A 1 92 ? -18.003 2.162 -4.751 1.00 57.03 92 GLN A N 1
ATOM 736 C CA . GLN A 1 92 ? -18.842 0.985 -4.992 1.00 57.03 92 GLN A CA 1
ATOM 737 C C . GLN A 1 92 ? -19.669 1.086 -6.287 1.00 57.03 92 GLN A C 1
ATOM 739 O O . GLN A 1 92 ? -20.057 0.065 -6.837 1.00 57.03 92 GLN A O 1
ATOM 744 N N . ILE A 1 93 ? -19.906 2.302 -6.793 1.00 56.31 93 ILE A N 1
ATOM 745 C CA . ILE A 1 93 ? -20.629 2.561 -8.054 1.00 56.31 93 ILE A CA 1
ATOM 746 C C . ILE A 1 93 ? -19.691 2.509 -9.282 1.00 56.31 93 ILE A C 1
ATOM 748 O O . ILE A 1 93 ? -20.156 2.432 -10.416 1.00 56.31 93 ILE A O 1
ATOM 752 N N . ARG A 1 94 ? -18.365 2.576 -9.088 1.00 52.91 94 ARG A N 1
ATOM 753 C CA . ARG A 1 94 ? -17.363 2.626 -10.177 1.00 52.91 94 ARG A CA 1
ATOM 754 C C . ARG A 1 94 ? -16.764 1.263 -10.553 1.00 52.91 94 ARG A C 1
ATOM 756 O O . ARG A 1 94 ? -15.902 1.233 -11.433 1.00 52.91 94 ARG A O 1
ATOM 763 N N . ILE A 1 95 ? -17.169 0.185 -9.884 1.00 46.44 95 ILE A N 1
ATOM 764 C CA . ILE A 1 95 ? -16.768 -1.208 -10.154 1.00 46.44 95 ILE A CA 1
ATOM 765 C C . ILE A 1 95 ? -17.962 -1.917 -10.784 1.00 46.44 95 ILE A C 1
ATOM 767 O O . ILE A 1 95 ? -17.736 -2.655 -11.766 1.00 46.44 95 ILE A O 1
#

Sequence (95 aa):
MRNRGLNSPALMKLTRNGVYVNAVERVMVAFQTEVVVRLDCARVFTSDFKKIGVKLRDLIPCVPILFKDGQIILWRGKKNLDDDSVHWKNLQIRI

pLDDT: mean 83.14, std 13.78, range [46.44, 96.81]

Secondary structure (DSSP, 8-state):
-HHHHHTSPEEEE--TT--HHHHHHHHHHHHHH-SEEEEE-TTS-HHHHHHHHHHHHHHSS-EEEEEETTEEEEE-----HHHHHHHHHHHHT--

Foldseek 3Di:
DVVVQVPDDALEEAAQPRDLVVVLVSVQVCVVPDFKHKYQQLRHDPVCQVVSVVVSVVLAQWDFDDDPNRMTMIGNDDDDPVVVVVRVVVNVVVD

Radius of gyration: 12.88 Å; chains: 1; bounding box: 34×24×25 Å